Protein AF-A0A378QRM9-F1 (afdb_monomer_lite)

Structure (mmCIF, N/CA/C/O backbone):
data_AF-A0A378QRM9-F1
#
_entry.id   AF-A0A378QRM9-F1
#
loop_
_atom_site.group_PDB
_atom_site.id
_atom_site.type_symbol
_atom_site.label_atom_id
_atom_site.label_alt_id
_atom_site.label_comp_id
_atom_site.label_asym_id
_atom_site.label_entity_id
_atom_site.label_seq_id
_atom_site.pdbx_PDB_ins_code
_atom_site.Cartn_x
_atom_site.Cartn_y
_atom_site.Cartn_z
_atom_site.occupancy
_atom_site.B_iso_or_equiv
_atom_site.auth_seq_id
_atom_site.auth_comp_id
_atom_site.auth_asym_id
_atom_site.auth_atom_id
_atom_site.pdbx_PDB_model_num
ATOM 1 N N . MET A 1 1 ? -8.091 31.212 -11.727 1.00 36.91 1 MET A N 1
ATOM 2 C CA . MET A 1 1 ? -8.691 30.462 -10.602 1.00 36.91 1 MET A CA 1
ATOM 3 C C . MET A 1 1 ? -7.767 29.311 -10.245 1.00 36.91 1 MET A C 1
ATOM 5 O O . MET A 1 1 ? -7.531 28.461 -11.094 1.00 36.91 1 MET A O 1
ATOM 9 N N . GLY A 1 2 ? -7.172 29.337 -9.050 1.00 42.66 2 GLY A N 1
ATOM 10 C CA . GLY A 1 2 ? -6.230 28.312 -8.600 1.00 42.66 2 GLY A CA 1
ATOM 11 C C . GLY A 1 2 ? -6.937 26.973 -8.408 1.00 42.66 2 GLY A C 1
ATOM 12 O O . GLY A 1 2 ? -7.884 26.881 -7.629 1.00 42.66 2 GLY A O 1
ATOM 13 N N . GLY A 1 3 ? -6.505 25.945 -9.140 1.00 42.59 3 GLY A N 1
ATOM 14 C CA . GLY A 1 3 ? -6.961 24.582 -8.895 1.00 42.59 3 GLY A CA 1
ATOM 15 C C . GLY A 1 3 ? -6.593 24.201 -7.466 1.00 42.59 3 GLY A C 1
ATOM 16 O O . GLY A 1 3 ? -5.425 24.302 -7.093 1.00 42.59 3 GLY A O 1
ATOM 17 N N . LYS A 1 4 ? -7.579 23.814 -6.650 1.00 50.16 4 LYS A N 1
ATOM 18 C CA . LYS A 1 4 ? -7.308 23.328 -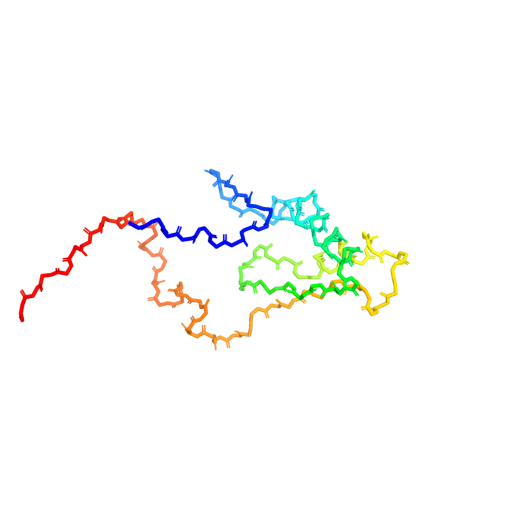5.296 1.00 50.16 4 LYS A CA 1
ATOM 19 C C . LYS A 1 4 ? -6.296 22.191 -5.397 1.00 50.16 4 LYS A C 1
ATOM 21 O O . LYS A 1 4 ? -6.542 21.213 -6.106 1.00 50.16 4 LYS A O 1
ATOM 26 N N . ALA A 1 5 ? -5.163 22.328 -4.712 1.00 53.06 5 ALA A N 1
ATOM 27 C CA . ALA A 1 5 ? -4.274 21.204 -4.502 1.00 53.06 5 ALA A CA 1
ATOM 28 C C . ALA A 1 5 ? -5.113 20.105 -3.842 1.00 53.06 5 ALA A C 1
ATOM 30 O O . ALA A 1 5 ? -5.675 20.291 -2.765 1.00 53.06 5 ALA A O 1
ATOM 31 N N . LYS A 1 6 ? -5.273 18.988 -4.548 1.00 66.44 6 LYS A N 1
ATOM 32 C CA . LYS A 1 6 ? -5.729 17.719 -3.979 1.00 66.44 6 LYS A CA 1
ATOM 33 C C . LYS A 1 6 ? -4.970 17.518 -2.663 1.00 66.44 6 LYS A C 1
ATOM 35 O O . LYS A 1 6 ? -3.760 17.706 -2.661 1.00 66.44 6 LYS A O 1
ATOM 40 N N . ASN A 1 7 ? -5.669 17.231 -1.563 1.00 82.31 7 ASN A N 1
ATOM 41 C CA . ASN A 1 7 ? -5.061 17.074 -0.237 1.00 82.31 7 ASN A CA 1
ATOM 42 C C . ASN A 1 7 ? -4.069 15.899 -0.272 1.00 82.31 7 ASN A C 1
ATOM 44 O O . ASN A 1 7 ? -4.463 14.747 -0.109 1.00 82.31 7 ASN A O 1
ATOM 48 N N . LEU A 1 8 ? -2.802 16.188 -0.569 1.00 85.25 8 LEU A N 1
ATOM 49 C CA . LEU A 1 8 ? -1.736 15.197 -0.639 1.00 85.25 8 LEU A CA 1
ATOM 50 C C . LEU A 1 8 ? -1.225 14.921 0.772 1.00 85.25 8 LEU A C 1
ATOM 52 O O . LEU A 1 8 ? -0.955 15.848 1.533 1.00 85.25 8 LEU A O 1
ATOM 56 N N . ILE A 1 9 ? -1.055 13.644 1.090 1.00 89.75 9 ILE A N 1
ATOM 57 C CA . ILE A 1 9 ? -0.438 13.186 2.332 1.00 89.75 9 ILE A CA 1
ATOM 58 C C . ILE A 1 9 ? 0.884 12.521 1.957 1.00 89.75 9 ILE A C 1
ATOM 60 O O . ILE A 1 9 ? 0.918 11.712 1.032 1.00 89.75 9 ILE A O 1
ATOM 64 N N . ALA A 1 10 ? 1.957 12.899 2.655 1.00 92.50 10 ALA A N 1
ATOM 65 C CA . ALA A 1 10 ? 3.311 12.379 2.455 1.00 92.50 10 ALA A CA 1
ATOM 66 C C . ALA A 1 10 ? 3.795 12.387 0.981 1.00 92.50 10 ALA A C 1
ATOM 68 O O . ALA A 1 10 ? 4.263 11.358 0.497 1.00 92.50 10 ALA A O 1
ATOM 69 N N . PRO A 1 11 ? 3.705 13.504 0.228 1.00 93.00 11 PRO A N 1
ATOM 70 C CA . PRO A 1 11 ? 4.160 13.520 -1.160 1.00 93.00 11 PRO A CA 1
ATOM 71 C C . PRO A 1 11 ? 5.657 13.192 -1.260 1.00 93.00 11 PRO A C 1
ATOM 73 O O . PRO A 1 11 ? 6.475 13.774 -0.550 1.00 93.00 11 PRO A O 1
ATOM 76 N N . LEU A 1 12 ? 6.011 12.293 -2.180 1.00 90.56 12 LEU A N 1
ATOM 77 C CA . LEU A 1 12 ? 7.393 11.979 -2.535 1.00 90.56 12 LEU A CA 1
ATOM 78 C C . LEU A 1 12 ? 7.647 12.370 -3.987 1.00 90.56 12 LEU A C 1
ATOM 80 O O . LEU A 1 12 ? 6.955 11.907 -4.894 1.00 90.56 12 LEU A O 1
ATOM 84 N N . ILE A 1 13 ? 8.668 13.195 -4.203 1.00 90.44 13 ILE A N 1
ATOM 85 C CA . ILE A 1 13 ? 9.213 13.471 -5.531 1.00 90.44 13 ILE A CA 1
ATOM 86 C C . ILE A 1 13 ? 10.497 12.656 -5.648 1.00 90.44 13 ILE A C 1
ATOM 88 O O . ILE A 1 13 ? 11.435 12.859 -4.881 1.00 90.44 13 ILE A O 1
ATOM 92 N N . CYS A 1 14 ? 10.523 11.711 -6.585 1.00 84.38 14 CYS A N 1
ATOM 93 C CA . CYS A 1 14 ? 11.692 10.889 -6.858 1.00 84.38 14 CYS A CA 1
ATOM 94 C C . CYS A 1 14 ? 12.217 11.203 -8.260 1.00 84.38 14 CYS A C 1
ATOM 96 O O . CYS A 1 14 ? 11.479 11.094 -9.238 1.00 84.38 14 CYS A O 1
ATOM 98 N N . ASN A 1 15 ? 13.495 11.572 -8.348 1.00 86.06 15 ASN A N 1
ATOM 99 C CA . ASN A 1 15 ? 14.167 11.870 -9.617 1.00 86.06 15 ASN A CA 1
ATOM 100 C C . ASN A 1 15 ? 14.778 10.615 -10.266 1.00 86.06 15 ASN A C 1
ATOM 102 O O . ASN A 1 15 ? 15.361 10.688 -11.345 1.00 86.06 15 ASN A O 1
ATOM 106 N N . ASN A 1 16 ? 14.658 9.466 -9.603 1.00 87.06 16 ASN A N 1
ATOM 107 C CA . ASN A 1 16 ? 15.219 8.187 -10.010 1.00 87.06 16 ASN A CA 1
ATOM 108 C C . ASN A 1 16 ? 14.095 7.156 -10.193 1.00 87.06 16 ASN A C 1
ATOM 110 O O . ASN A 1 16 ? 12.928 7.406 -9.890 1.00 87.06 16 ASN A O 1
ATOM 114 N N . THR A 1 17 ? 14.445 5.973 -10.695 1.00 89.12 17 THR A N 1
ATOM 115 C CA . THR A 1 17 ? 13.496 4.862 -10.805 1.00 89.12 17 THR A CA 1
ATOM 116 C C . THR A 1 17 ? 12.983 4.463 -9.424 1.00 89.12 17 THR 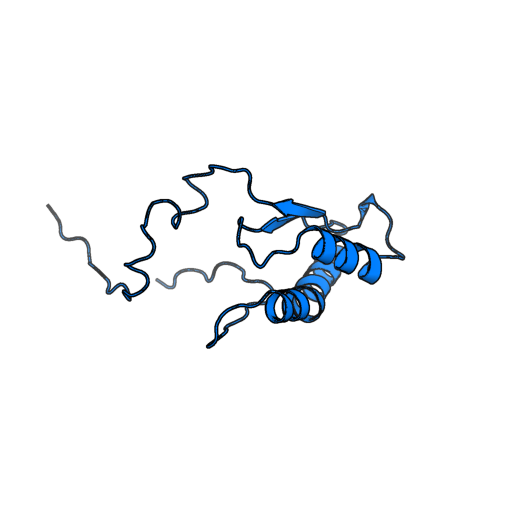A C 1
ATOM 118 O O . THR A 1 17 ? 13.773 4.168 -8.527 1.00 89.12 17 THR A O 1
ATOM 121 N N . MET A 1 18 ? 11.659 4.402 -9.269 1.00 92.62 18 MET A N 1
ATOM 122 C CA . MET A 1 18 ? 11.032 3.890 -8.052 1.00 92.62 18 MET A CA 1
ATOM 123 C C . MET A 1 18 ? 11.374 2.406 -7.872 1.00 92.62 18 MET A C 1
ATOM 125 O O . MET A 1 18 ? 11.074 1.581 -8.739 1.00 92.62 18 MET A O 1
ATOM 129 N N . THR A 1 19 ? 11.999 2.068 -6.747 1.00 95.44 19 THR A N 1
ATOM 130 C CA . THR A 1 19 ? 12.315 0.688 -6.355 1.00 95.44 19 THR A CA 1
ATOM 131 C C . THR A 1 19 ? 11.434 0.260 -5.188 1.00 95.44 19 THR A C 1
ATOM 133 O O . THR A 1 19 ? 10.907 1.106 -4.467 1.00 95.44 19 THR A O 1
ATOM 136 N N . SER A 1 20 ? 11.301 -1.052 -4.964 1.00 95.38 20 SER A N 1
ATOM 137 C CA . SER A 1 20 ? 10.591 -1.568 -3.785 1.00 95.38 20 SER A CA 1
ATOM 138 C C . SER A 1 20 ? 11.172 -1.006 -2.491 1.00 95.38 20 SER A C 1
ATOM 140 O O . SER A 1 20 ? 10.419 -0.478 -1.687 1.00 95.38 20 SER A O 1
ATOM 142 N N . ALA A 1 21 ? 12.501 -1.018 -2.341 1.00 95.81 21 ALA A N 1
ATOM 143 C CA . ALA A 1 21 ? 13.163 -0.521 -1.136 1.00 95.81 21 ALA A CA 1
ATOM 144 C C . ALA A 1 21 ? 12.892 0.972 -0.886 1.00 95.81 21 ALA A C 1
ATOM 146 O O . ALA A 1 21 ? 12.606 1.367 0.243 1.00 95.81 21 ALA A O 1
ATOM 147 N N . LEU A 1 22 ? 12.944 1.805 -1.934 1.00 95.12 22 LEU A N 1
ATOM 148 C CA . LEU A 1 22 ? 12.627 3.228 -1.807 1.00 95.12 22 LEU A CA 1
ATOM 149 C C . LEU A 1 22 ? 11.158 3.442 -1.428 1.00 95.12 22 LEU A C 1
ATOM 151 O O . LEU A 1 22 ? 10.867 4.223 -0.524 1.00 95.12 22 LEU A O 1
ATOM 155 N N . PHE A 1 23 ? 10.246 2.739 -2.103 1.00 95.94 23 PHE A N 1
ATOM 156 C CA . PHE A 1 23 ? 8.819 2.823 -1.819 1.00 95.94 23 PHE A CA 1
ATOM 157 C C . PHE A 1 23 ? 8.505 2.384 -0.388 1.00 95.94 23 PHE A C 1
ATOM 159 O O . PHE A 1 23 ? 7.773 3.073 0.306 1.00 95.94 23 PHE A O 1
ATOM 166 N N . GLU A 1 24 ? 9.076 1.276 0.073 1.00 97.19 24 GLU A N 1
ATOM 167 C CA . GLU A 1 24 ? 8.864 0.737 1.420 1.00 97.19 24 GLU A CA 1
ATOM 168 C C . GLU A 1 24 ? 9.429 1.651 2.499 1.00 97.19 24 GLU A C 1
ATOM 170 O O . GLU A 1 24 ? 8.755 1.899 3.493 1.00 97.19 24 GLU A O 1
ATOM 175 N N . THR A 1 25 ? 10.615 2.220 2.269 1.00 96.62 25 THR A N 1
ATOM 176 C CA . THR A 1 25 ? 11.217 3.198 3.185 1.00 96.62 25 THR A CA 1
ATOM 177 C C . THR A 1 25 ? 10.310 4.416 3.319 1.00 96.62 25 THR A C 1
ATOM 179 O O . THR A 1 25 ? 10.009 4.857 4.423 1.00 96.62 25 THR A O 1
ATOM 182 N N . TRP A 1 26 ? 9.812 4.944 2.199 1.00 97.12 26 TRP A N 1
ATOM 183 C CA . TRP A 1 26 ? 8.844 6.037 2.219 1.00 97.12 26 TRP A CA 1
ATOM 184 C C . TRP A 1 26 ? 7.517 5.632 2.880 1.00 97.12 26 TRP A C 1
ATOM 186 O O . TRP A 1 26 ? 6.955 6.394 3.667 1.00 97.12 26 TRP A O 1
ATOM 196 N N . PHE A 1 27 ? 7.019 4.434 2.589 1.00 97.25 27 PHE A N 1
ATOM 197 C CA . PHE A 1 27 ? 5.771 3.917 3.135 1.00 97.25 27 PHE A CA 1
ATOM 198 C C . PHE A 1 27 ? 5.833 3.851 4.664 1.00 97.25 27 PHE A C 1
ATOM 200 O O . PHE A 1 27 ? 4.952 4.376 5.344 1.00 97.25 27 PHE A O 1
ATOM 207 N N . GLU A 1 28 ? 6.903 3.269 5.200 1.00 97.25 28 GLU A N 1
ATOM 208 C CA . GLU A 1 28 ? 7.124 3.119 6.633 1.00 97.25 28 GLU A CA 1
ATOM 209 C C . GLU A 1 28 ? 7.446 4.446 7.323 1.00 97.25 28 GLU A C 1
ATOM 211 O O . GLU A 1 28 ? 6.847 4.768 8.343 1.00 97.25 28 GLU A O 1
ATOM 216 N N . GLN A 1 29 ? 8.377 5.228 6.776 1.00 96.81 29 GLN A N 1
ATOM 217 C CA . GLN A 1 29 ? 8.932 6.385 7.485 1.00 96.81 29 GLN A CA 1
ATOM 218 C C . GLN A 1 29 ? 8.130 7.669 7.275 1.00 96.81 29 GLN A C 1
ATOM 220 O O . GLN A 1 29 ? 8.230 8.588 8.084 1.00 96.81 29 GLN A O 1
ATOM 225 N N . MET A 1 30 ? 7.336 7.752 6.204 1.00 96.50 30 MET A N 1
ATOM 226 C CA . MET A 1 30 ? 6.612 8.973 5.842 1.00 96.50 30 MET A CA 1
ATOM 227 C C . MET A 1 30 ? 5.102 8.755 5.831 1.00 96.50 30 MET A C 1
ATOM 229 O O . MET A 1 30 ? 4.374 9.482 6.508 1.00 96.50 30 MET A O 1
ATOM 233 N N . LEU A 1 31 ? 4.608 7.759 5.088 1.00 96.56 31 LEU A N 1
ATOM 234 C CA . LEU A 1 31 ? 3.166 7.569 4.933 1.00 96.56 31 LEU A CA 1
ATOM 235 C C . LEU A 1 31 ? 2.512 7.079 6.232 1.00 96.56 31 LEU A C 1
ATOM 237 O O . LEU A 1 31 ? 1.568 7.713 6.708 1.00 96.56 31 LEU A O 1
ATOM 241 N N . LEU A 1 32 ? 3.005 5.986 6.824 1.00 95.94 32 LEU A N 1
ATOM 242 C CA . LEU A 1 32 ? 2.396 5.399 8.022 1.00 95.94 32 LEU A CA 1
ATOM 243 C C . LEU A 1 32 ? 2.322 6.369 9.215 1.00 95.94 32 LEU A C 1
ATOM 245 O O . LEU A 1 32 ? 1.253 6.445 9.820 1.00 95.94 32 LEU A O 1
ATOM 249 N N . PRO A 1 33 ? 3.350 7.175 9.546 1.00 95.56 33 PRO A N 1
ATOM 250 C CA . PRO A 1 33 ? 3.248 8.165 10.615 1.00 95.56 33 PRO A CA 1
ATOM 251 C C . PRO A 1 33 ? 2.152 9.205 10.368 1.00 95.56 33 PRO A C 1
ATOM 253 O O . PRO A 1 33 ? 1.423 9.564 11.296 1.00 95.56 33 PRO A O 1
ATOM 256 N N . CYS A 1 34 ? 1.981 9.660 9.122 1.00 95.62 34 CYS A N 1
ATOM 257 C CA . CYS A 1 34 ? 0.894 10.571 8.768 1.00 95.62 34 CYS A CA 1
ATOM 258 C C . CYS A 1 34 ? -0.484 9.925 8.974 1.00 95.62 34 CYS A C 1
ATOM 260 O O . CYS A 1 34 ? -1.376 10.562 9.539 1.00 95.62 34 CYS A O 1
ATOM 262 N N . LEU A 1 35 ? -0.656 8.667 8.557 1.00 95.25 35 LEU A N 1
ATOM 263 C CA . LEU A 1 35 ? -1.915 7.936 8.727 1.00 95.25 35 LEU A CA 1
ATOM 264 C C . LEU A 1 35 ? -2.203 7.628 10.203 1.00 95.25 35 LEU A C 1
ATOM 266 O O . LEU A 1 35 ? -3.318 7.850 10.665 1.00 95.25 35 LEU A O 1
ATOM 270 N N . ASN A 1 36 ? -1.187 7.238 10.972 1.00 93.12 36 ASN A N 1
ATOM 271 C CA . ASN A 1 36 ? -1.292 7.021 12.414 1.00 93.12 36 ASN A CA 1
ATOM 272 C C . ASN A 1 36 ? -1.751 8.292 13.136 1.00 93.12 36 ASN A C 1
ATOM 274 O O . ASN A 1 36 ? -2.633 8.240 13.991 1.00 93.12 36 ASN A O 1
ATOM 278 N N . ASN A 1 37 ? -1.181 9.448 12.788 1.00 93.44 37 ASN A N 1
ATOM 279 C CA . ASN A 1 37 ? -1.601 10.729 13.353 1.00 93.44 37 ASN A CA 1
ATOM 280 C C . ASN A 1 37 ? -3.046 11.066 12.975 1.00 93.44 37 ASN A C 1
ATOM 282 O O . ASN A 1 37 ? -3.815 11.497 13.834 1.00 93.44 37 ASN A O 1
ATOM 286 N N . HIS A 1 38 ? -3.446 10.804 11.728 1.00 92.25 38 HIS A N 1
ATOM 287 C CA . HIS A 1 38 ? -4.836 10.950 11.306 1.00 92.25 38 HIS A CA 1
ATOM 288 C C . HIS A 1 38 ? -5.779 10.046 12.115 1.00 92.25 38 HIS A C 1
ATOM 290 O O . HIS A 1 38 ? -6.819 10.505 12.588 1.00 92.25 38 HIS A O 1
ATOM 296 N N . THR A 1 39 ? -5.413 8.786 12.347 1.00 92.44 39 THR A N 1
ATOM 297 C CA . THR A 1 39 ? -6.199 7.858 13.171 1.00 92.44 39 THR A CA 1
ATOM 298 C C . THR A 1 39 ? -6.245 8.281 14.633 1.00 92.44 39 THR A C 1
ATOM 300 O O . THR A 1 39 ? -7.314 8.221 15.227 1.00 92.44 39 THR A O 1
ATOM 303 N N . LYS A 1 40 ? -5.153 8.791 15.214 1.00 91.19 40 LYS A N 1
ATOM 304 C CA . LYS A 1 40 ? -5.161 9.358 16.577 1.00 91.19 40 LYS A CA 1
ATOM 305 C C . LYS A 1 40 ? -6.122 10.543 16.700 1.00 91.19 40 LYS A C 1
ATOM 307 O O . LYS A 1 40 ? -6.792 10.678 17.715 1.00 91.19 40 LYS A O 1
ATOM 312 N N . GLN A 1 41 ? -6.203 11.383 15.667 1.00 92.12 41 GLN A N 1
ATOM 313 C CA . GLN A 1 41 ? -7.082 12.557 15.649 1.00 92.12 41 GLN A CA 1
ATOM 314 C C . GLN A 1 41 ? -8.555 12.206 15.410 1.00 92.12 41 GLN A C 1
ATOM 316 O O . GLN A 1 41 ? -9.438 12.870 15.942 1.00 92.12 41 GLN A O 1
ATOM 321 N N . THR A 1 42 ? -8.831 11.193 14.588 1.00 93.44 42 THR A N 1
ATOM 322 C CA . THR A 1 42 ? -10.193 10.889 14.111 1.00 93.44 42 THR A CA 1
ATOM 323 C C . THR A 1 42 ? -10.803 9.626 14.714 1.00 93.44 42 THR A C 1
ATOM 325 O O . THR A 1 42 ? -12.001 9.393 14.555 1.00 93.44 42 THR A O 1
ATOM 328 N N . GLY A 1 43 ? -9.992 8.788 15.358 1.00 92.00 43 GLY A N 1
ATOM 329 C CA . GLY A 1 43 ? -10.362 7.457 15.835 1.00 92.00 43 GLY A CA 1
ATOM 330 C C . GLY A 1 43 ? -10.570 6.419 14.725 1.00 92.00 43 GLY A C 1
ATOM 331 O O . GLY A 1 43 ? -11.055 5.329 15.017 1.00 92.00 43 GLY A O 1
ATOM 332 N N . LYS A 1 44 ? -10.253 6.734 13.459 1.00 92.38 44 LYS A N 1
ATOM 333 C CA . LYS A 1 44 ? -10.580 5.887 12.299 1.00 92.38 44 LYS A CA 1
ATOM 334 C C . LYS A 1 44 ? -9.325 5.411 11.560 1.00 92.38 44 LYS A C 1
ATOM 336 O O . LYS A 1 44 ? -8.500 6.255 11.199 1.00 92.38 44 LYS A O 1
ATOM 341 N N . PRO A 1 45 ? -9.163 4.102 11.291 1.00 94.50 45 PRO A N 1
ATOM 342 C CA . PRO A 1 45 ? -8.086 3.613 10.439 1.00 94.50 45 PRO A CA 1
ATOM 343 C C . PRO A 1 45 ? -8.336 3.960 8.969 1.00 94.50 45 PRO A C 1
ATOM 345 O O . PRO A 1 45 ? -9.471 4.039 8.500 1.00 94.50 45 PRO A O 1
ATOM 348 N N . CYS A 1 46 ? -7.252 4.132 8.222 1.00 94.38 46 CYS A N 1
ATOM 349 C CA . CYS A 1 46 ? -7.290 4.311 6.774 1.00 94.38 46 CYS A CA 1
ATOM 350 C C . CYS A 1 46 ? -7.245 2.983 6.000 1.00 94.38 46 CYS A C 1
ATOM 352 O O . CYS A 1 46 ? -6.598 2.021 6.422 1.00 94.38 46 CYS A O 1
ATOM 354 N N . ILE A 1 47 ? -7.873 2.989 4.821 1.00 93.94 47 ILE A N 1
ATOM 355 C CA . ILE A 1 47 ? -7.699 1.974 3.777 1.00 93.94 47 ILE A CA 1
ATOM 356 C C . ILE A 1 47 ? -6.719 2.539 2.747 1.00 93.94 47 ILE A C 1
ATOM 358 O O . ILE A 1 47 ? -6.957 3.602 2.173 1.00 93.94 47 ILE A O 1
ATOM 362 N N . ILE A 1 48 ? -5.616 1.833 2.525 1.00 94.44 48 ILE A N 1
ATOM 363 C CA . ILE A 1 48 ? -4.558 2.186 1.584 1.00 94.44 48 ILE A CA 1
ATOM 364 C C . ILE A 1 48 ? -4.774 1.364 0.316 1.00 94.44 48 ILE A C 1
ATOM 366 O O . ILE A 1 48 ? -4.688 0.139 0.346 1.00 94.44 48 ILE A O 1
ATOM 370 N N . ILE A 1 49 ? -5.055 2.033 -0.799 1.00 91.50 49 ILE A N 1
ATOM 371 C CA . ILE A 1 49 ? -5.263 1.386 -2.098 1.00 91.50 49 ILE A CA 1
ATOM 372 C C . ILE A 1 49 ? -4.038 1.663 -2.965 1.00 91.50 49 ILE A C 1
ATOM 374 O O . ILE A 1 49 ? -3.709 2.826 -3.202 1.00 91.50 49 ILE A O 1
ATOM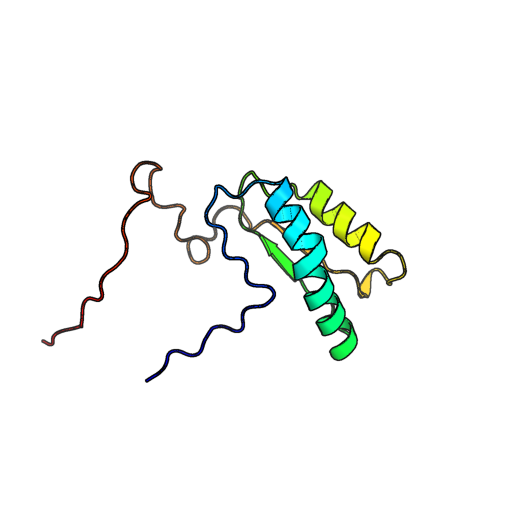 378 N N . LEU A 1 50 ? -3.374 0.607 -3.432 1.00 91.88 50 LEU A N 1
ATOM 379 C CA . LEU A 1 50 ? -2.199 0.697 -4.302 1.00 91.88 50 LEU A CA 1
ATOM 380 C C . LEU A 1 50 ? -2.514 0.163 -5.702 1.00 91.88 50 LEU A C 1
ATOM 382 O O . LEU A 1 50 ? -3.277 -0.789 -5.838 1.00 91.88 50 LEU A O 1
ATOM 386 N N . ASP A 1 51 ? -1.918 0.743 -6.745 1.00 87.75 51 ASP A N 1
ATOM 387 C CA . ASP A 1 51 ? -1.976 0.162 -8.090 1.00 87.75 51 ASP A CA 1
ATOM 388 C C . ASP A 1 51 ? -1.136 -1.130 -8.180 1.00 87.75 51 ASP A C 1
ATOM 390 O O . ASP A 1 51 ? -0.379 -1.486 -7.271 1.00 87.75 51 ASP A O 1
ATOM 394 N N . ASN A 1 52 ? -1.262 -1.855 -9.294 1.00 85.69 52 ASN A N 1
ATOM 395 C CA . ASN A 1 52 ? -0.625 -3.164 -9.490 1.00 85.69 52 ASN A CA 1
ATOM 396 C C . ASN A 1 52 ? 0.851 -3.068 -9.927 1.00 85.69 52 ASN A C 1
ATOM 398 O O . ASN A 1 52 ? 1.342 -3.888 -10.708 1.00 85.69 52 ASN A O 1
ATOM 402 N N . ALA A 1 53 ? 1.578 -2.056 -9.447 1.00 86.88 53 ALA A N 1
ATOM 403 C CA . ALA A 1 53 ? 2.991 -1.893 -9.746 1.00 86.88 53 ALA A CA 1
ATOM 404 C C . ALA A 1 53 ? 3.826 -3.041 -9.153 1.00 86.88 53 ALA A C 1
ATOM 406 O O . ALA A 1 53 ? 3.690 -3.407 -7.987 1.00 86.88 53 ALA A O 1
ATOM 407 N N . ARG A 1 54 ? 4.759 -3.587 -9.947 1.00 88.12 54 ARG A N 1
ATOM 408 C CA . ARG A 1 54 ? 5.576 -4.757 -9.557 1.00 88.12 54 ARG A CA 1
ATOM 409 C C . ARG A 1 54 ? 6.401 -4.543 -8.285 1.00 88.12 54 ARG A C 1
ATOM 411 O O . ARG A 1 54 ? 6.779 -5.518 -7.645 1.00 88.12 54 ARG A O 1
ATOM 418 N N . PHE A 1 55 ? 6.714 -3.293 -7.948 1.00 90.38 55 PHE A N 1
ATOM 419 C CA . PHE A 1 55 ? 7.495 -2.960 -6.762 1.00 90.38 55 PHE A CA 1
ATOM 420 C C . PHE A 1 55 ? 6.661 -2.893 -5.472 1.00 90.38 55 PHE A C 1
ATOM 422 O O . PHE A 1 55 ? 7.252 -2.828 -4.394 1.00 90.38 55 PHE A O 1
ATOM 429 N N . HIS A 1 56 ? 5.328 -2.974 -5.546 1.00 91.62 56 HIS A N 1
ATOM 430 C CA . HIS A 1 56 ? 4.455 -3.100 -4.380 1.00 91.62 56 HIS A CA 1
ATOM 431 C C . HIS A 1 56 ? 4.470 -4.536 -3.849 1.00 91.62 56 HIS A C 1
ATOM 433 O O . HIS A 1 56 ? 3.666 -5.389 -4.230 1.00 91.62 56 HIS A O 1
ATOM 439 N N . ARG A 1 57 ? 5.401 -4.823 -2.936 1.00 94.81 57 ARG A N 1
ATOM 440 C CA . ARG A 1 57 ? 5.494 -6.125 -2.264 1.00 94.81 57 ARG A CA 1
ATOM 441 C C . ARG A 1 57 ? 4.437 -6.226 -1.164 1.00 94.81 57 ARG A C 1
ATOM 443 O O . ARG A 1 57 ? 4.748 -6.090 0.013 1.00 94.81 57 ARG A O 1
ATOM 450 N N . MET A 1 58 ? 3.186 -6.485 -1.553 1.00 93.75 58 MET A N 1
ATOM 451 C CA . MET A 1 58 ? 2.003 -6.462 -0.674 1.00 93.75 58 MET A CA 1
ATOM 452 C C . MET A 1 58 ? 2.192 -7.178 0.669 1.00 93.75 58 MET A C 1
ATOM 454 O O . MET A 1 58 ? 1.850 -6.621 1.707 1.00 93.75 58 MET A O 1
ATOM 458 N N . LYS A 1 59 ? 2.784 -8.381 0.663 1.00 94.88 59 LYS A N 1
ATOM 459 C CA . LYS A 1 59 ? 3.069 -9.131 1.897 1.00 94.88 59 LYS A CA 1
ATOM 460 C C . LYS A 1 59 ? 3.975 -8.340 2.846 1.00 94.88 59 LYS A C 1
ATOM 462 O O . LYS A 1 59 ? 3.664 -8.213 4.020 1.00 94.88 59 LYS A O 1
ATOM 467 N N . HIS A 1 60 ? 5.049 -7.762 2.317 1.00 96.81 60 HIS A N 1
ATOM 468 C CA . HIS A 1 60 ? 5.999 -6.995 3.113 1.00 96.81 60 HIS A CA 1
ATOM 469 C C . HIS A 1 60 ? 5.384 -5.696 3.645 1.00 96.81 60 HIS A C 1
ATOM 471 O O . HIS A 1 60 ? 5.584 -5.352 4.801 1.00 96.81 60 HIS A O 1
ATOM 477 N N . LEU A 1 61 ? 4.565 -5.011 2.842 1.00 96.88 61 LEU A N 1
ATOM 478 C CA . LEU A 1 61 ? 3.845 -3.815 3.293 1.00 96.88 61 LEU A CA 1
ATOM 479 C C . LEU A 1 61 ? 2.859 -4.132 4.428 1.00 96.88 61 LEU A C 1
ATOM 481 O O . LEU A 1 61 ? 2.732 -3.355 5.371 1.00 96.88 61 LEU A O 1
ATOM 485 N N . GLN A 1 62 ? 2.195 -5.290 4.369 1.00 95.88 62 GLN A N 1
ATOM 486 C CA . GLN A 1 62 ? 1.338 -5.767 5.453 1.00 95.88 62 GLN A CA 1
ATOM 487 C C . GLN A 1 62 ? 2.144 -6.069 6.725 1.00 95.88 62 GLN A C 1
ATOM 489 O O . GLN A 1 62 ? 1.689 -5.740 7.821 1.00 95.88 62 GLN A O 1
ATOM 494 N N . ASP A 1 63 ? 3.340 -6.649 6.590 1.00 96.56 63 ASP A N 1
ATOM 495 C CA . ASP A 1 63 ? 4.248 -6.891 7.716 1.00 96.56 63 ASP A CA 1
ATOM 496 C C . ASP A 1 63 ? 4.687 -5.569 8.367 1.00 96.56 63 ASP A C 1
ATOM 498 O O . ASP A 1 63 ? 4.594 -5.441 9.588 1.00 96.56 63 ASP A O 1
ATOM 502 N N . ILE A 1 64 ? 5.053 -4.559 7.565 1.00 97.12 64 ILE A N 1
ATOM 503 C CA . ILE A 1 64 ? 5.411 -3.214 8.048 1.00 97.12 64 ILE A CA 1
ATOM 504 C C . ILE A 1 64 ? 4.255 -2.601 8.854 1.00 97.12 64 ILE A C 1
ATOM 506 O O . ILE A 1 64 ? 4.476 -2.109 9.962 1.00 97.12 64 ILE A O 1
ATOM 510 N N . ILE A 1 65 ? 3.015 -2.659 8.344 1.00 95.81 65 ILE A N 1
ATOM 511 C CA . ILE A 1 65 ? 1.823 -2.185 9.075 1.00 95.81 65 ILE A CA 1
ATOM 512 C C . ILE A 1 65 ? 1.677 -2.933 10.404 1.00 95.81 65 ILE A C 1
ATOM 514 O O . ILE A 1 65 ? 1.496 -2.318 11.455 1.00 95.81 65 ILE A O 1
ATOM 518 N N . ASN A 1 66 ? 1.760 -4.264 10.368 1.00 94.38 66 ASN A N 1
ATOM 519 C CA . ASN A 1 66 ? 1.548 -5.106 11.541 1.00 94.38 66 ASN A CA 1
ATOM 520 C C . ASN A 1 66 ? 2.577 -4.846 12.644 1.00 94.38 66 ASN A C 1
ATOM 522 O O . ASN A 1 66 ? 2.196 -4.830 13.814 1.00 94.38 66 ASN A O 1
ATOM 526 N N . GLN A 1 67 ? 3.841 -4.637 12.271 1.00 93.94 67 GLN A N 1
ATOM 527 C CA . GLN A 1 67 ? 4.941 -4.335 13.186 1.00 93.94 67 GLN A CA 1
ATOM 528 C C . GLN A 1 67 ? 4.796 -2.937 13.797 1.00 93.94 67 GLN A C 1
ATOM 530 O O . GLN A 1 67 ? 4.852 -2.790 15.014 1.00 93.94 67 GLN A O 1
ATOM 535 N N . ASN A 1 68 ? 4.531 -1.921 12.972 1.00 92.19 68 ASN A N 1
ATOM 536 C CA . ASN A 1 68 ? 4.413 -0.531 13.426 1.00 92.19 68 ASN A CA 1
ATOM 537 C C . ASN A 1 68 ? 3.129 -0.254 14.232 1.00 92.19 68 ASN A C 1
ATOM 539 O O . ASN A 1 68 ? 3.030 0.767 14.911 1.00 92.19 68 ASN A O 1
ATOM 543 N N . GLN A 1 69 ? 2.137 -1.143 14.157 1.00 88.38 69 GLN A N 1
ATOM 544 C CA . GLN A 1 69 ? 0.865 -1.039 14.878 1.00 88.38 69 GLN A CA 1
ATOM 545 C C . GLN A 1 69 ? 0.620 -2.255 15.788 1.00 88.38 69 GLN A C 1
ATOM 547 O O . GLN A 1 69 ? -0.529 -2.645 16.001 1.00 88.38 69 GLN A O 1
ATOM 552 N N . ALA A 1 70 ? 1.681 -2.887 16.305 1.00 84.75 70 ALA A N 1
ATOM 553 C CA . ALA A 1 70 ? 1.585 -4.106 17.115 1.00 84.75 70 ALA A CA 1
ATOM 554 C C . ALA A 1 70 ? 0.687 -3.934 18.355 1.00 84.75 70 ALA A C 1
ATOM 556 O O . ALA A 1 70 ? -0.155 -4.793 18.611 1.00 84.75 70 ALA A O 1
ATOM 557 N N . ASP A 1 71 ? 0.789 -2.789 19.036 1.00 86.56 71 ASP A N 1
ATOM 558 C CA . ASP A 1 71 ? 0.009 -2.466 20.241 1.00 86.56 71 ASP A CA 1
ATOM 559 C C . ASP A 1 71 ? -1.429 -1.998 19.939 1.00 86.56 71 ASP A C 1
ATOM 561 O O . ASP A 1 71 ? -2.222 -1.756 20.849 1.00 86.56 71 ASP A O 1
ATOM 565 N N . SER A 1 72 ? -1.788 -1.838 18.659 1.00 83.56 72 SER A N 1
ATOM 566 C CA . SER A 1 72 ? -3.124 -1.395 18.245 1.00 83.56 72 SER A CA 1
ATOM 567 C C . SER A 1 72 ? -4.088 -2.569 18.098 1.00 83.56 72 SER A C 1
ATOM 569 O O . SER A 1 72 ? -3.734 -3.645 17.605 1.00 83.56 72 SER A O 1
ATOM 571 N N . THR A 1 73 ? -5.355 -2.345 18.453 1.00 83.12 73 THR A N 1
ATOM 572 C CA . THR A 1 73 ? -6.418 -3.329 18.205 1.00 83.12 73 THR A CA 1
ATOM 573 C C . THR A 1 73 ? -6.583 -3.577 16.702 1.00 83.12 73 THR A C 1
ATOM 575 O O . THR A 1 73 ? -6.352 -2.681 15.891 1.00 83.12 73 THR A O 1
ATOM 578 N N . GLN A 1 74 ? -7.031 -4.774 16.303 1.00 78.62 74 GLN A N 1
ATOM 579 C CA . GLN A 1 74 ? -7.288 -5.095 14.886 1.00 78.62 74 GLN A CA 1
ATOM 580 C C . GLN A 1 74 ? -8.238 -4.084 14.215 1.00 78.62 74 GLN A C 1
ATOM 582 O O . GLN A 1 74 ? -8.058 -3.754 13.049 1.00 78.62 74 GLN A O 1
ATOM 587 N N . ALA A 1 75 ? -9.192 -3.525 14.969 1.00 79.56 75 ALA A N 1
ATOM 588 C CA . ALA A 1 75 ? -10.126 -2.504 14.492 1.00 79.56 75 ALA A CA 1
ATOM 589 C C . ALA A 1 75 ? -9.483 -1.126 14.223 1.00 79.56 75 ALA A C 1
ATOM 591 O O . ALA A 1 75 ? -10.119 -0.268 13.619 1.00 79.56 75 ALA A O 1
ATOM 592 N N . GLN A 1 76 ? -8.248 -0.898 14.676 1.00 84.19 76 GLN A N 1
ATOM 593 C CA . GLN A 1 76 ? -7.509 0.359 14.514 1.00 84.19 76 GLN A CA 1
ATOM 594 C C . GLN A 1 76 ? -6.334 0.242 13.537 1.00 84.19 76 GLN A C 1
ATOM 596 O O . GLN A 1 76 ? -5.682 1.249 13.254 1.00 84.19 76 GLN A O 1
ATOM 601 N N . LYS A 1 77 ? -6.062 -0.956 13.008 1.00 91.62 77 LYS A N 1
ATOM 602 C CA . LYS A 1 77 ? -4.979 -1.161 12.046 1.00 91.62 77 LYS A CA 1
ATOM 603 C C . LYS A 1 77 ? -5.365 -0.659 10.664 1.00 91.62 77 LYS A C 1
ATOM 605 O O . LYS A 1 77 ? -6.507 -0.795 10.224 1.00 91.62 77 LYS A O 1
ATOM 610 N N . HIS A 1 78 ? -4.390 -0.093 9.967 1.00 95.12 78 HIS A N 1
ATOM 611 C CA . HIS A 1 78 ? -4.546 0.244 8.561 1.00 95.12 78 HIS A CA 1
ATOM 612 C C . HIS A 1 78 ? -4.677 -1.024 7.721 1.00 95.12 78 HIS A C 1
ATOM 614 O O . HIS A 1 78 ? -4.048 -2.043 8.002 1.00 95.12 78 HIS A O 1
ATOM 620 N N . ILE A 1 79 ? -5.482 -0.950 6.667 1.00 93.69 79 ILE A N 1
ATOM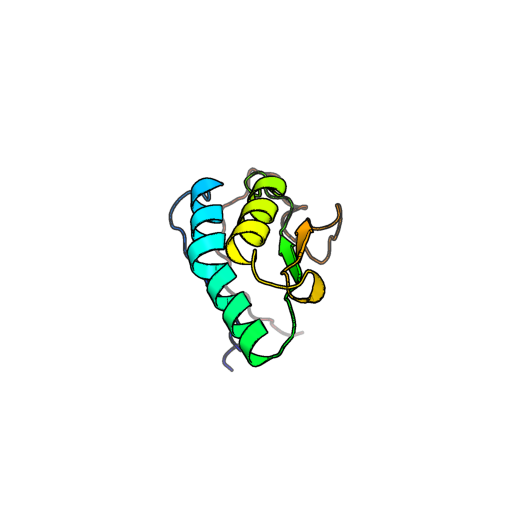 621 C CA . ILE A 1 79 ? -5.665 -2.060 5.731 1.00 93.69 79 ILE A CA 1
ATOM 622 C C . ILE A 1 79 ? -5.069 -1.641 4.399 1.00 93.69 79 ILE A C 1
ATOM 624 O O . ILE A 1 79 ? -5.362 -0.549 3.918 1.00 93.69 79 ILE A O 1
ATOM 628 N N . ILE A 1 80 ? -4.256 -2.506 3.797 1.00 94.56 80 ILE A N 1
ATOM 629 C CA . ILE A 1 80 ? -3.713 -2.294 2.459 1.00 94.56 80 ILE A CA 1
ATOM 630 C C . ILE A 1 80 ? -4.379 -3.245 1.464 1.00 94.56 80 ILE A C 1
ATOM 632 O O . ILE A 1 80 ? -4.470 -4.447 1.702 1.00 94.56 80 ILE A O 1
ATOM 636 N N . LEU A 1 81 ? -4.863 -2.701 0.349 1.00 91.81 81 LEU A N 1
ATOM 637 C CA . LEU A 1 81 ? -5.549 -3.444 -0.704 1.00 91.81 81 LEU A CA 1
ATOM 638 C C . LEU A 1 81 ? -4.892 -3.152 -2.060 1.00 91.81 81 LEU A C 1
ATOM 640 O O . LEU A 1 81 ? -4.630 -1.984 -2.369 1.00 91.81 81 LEU A O 1
ATOM 644 N N . PRO A 1 82 ? -4.641 -4.178 -2.892 1.00 87.19 82 PRO A N 1
ATOM 645 C CA . PRO A 1 82 ? -4.287 -3.945 -4.282 1.00 87.19 82 PRO A CA 1
ATOM 646 C C . PRO A 1 82 ? -5.521 -3.459 -5.051 1.00 87.19 82 PRO A C 1
ATOM 648 O O . PRO A 1 82 ? -6.661 -3.798 -4.714 1.00 87.19 82 PRO A O 1
ATOM 651 N N . LEU A 1 83 ? -5.305 -2.689 -6.112 1.00 84.38 83 LEU A N 1
ATOM 652 C CA . LEU A 1 83 ? -6.370 -2.321 -7.034 1.00 84.38 83 LEU A CA 1
ATOM 653 C C . LEU A 1 83 ? -6.896 -3.596 -7.723 1.00 84.38 83 LEU A C 1
ATOM 655 O O . LEU A 1 83 ? -6.091 -4.367 -8.261 1.00 84.38 83 LEU A O 1
ATOM 659 N N . PRO A 1 84 ? -8.220 -3.837 -7.761 1.00 72.25 84 PRO A N 1
ATOM 660 C CA . PRO A 1 84 ? -8.758 -4.958 -8.517 1.00 72.25 84 PRO A CA 1
ATOM 661 C C . PRO A 1 84 ? -8.336 -4.854 -9.994 1.00 72.25 84 PRO A C 1
ATOM 663 O O . PRO A 1 84 ? -8.300 -3.744 -10.541 1.00 72.25 84 PRO A O 1
ATOM 666 N N . PRO A 1 85 ? -8.006 -5.982 -10.650 1.00 60.22 85 PRO A N 1
ATOM 667 C CA . PRO A 1 85 ? -7.676 -5.981 -12.068 1.00 60.22 85 PRO A CA 1
ATOM 668 C C . PRO A 1 85 ? -8.860 -5.413 -12.862 1.00 60.22 85 PRO A C 1
ATOM 670 O O . PRO A 1 85 ? -9.996 -5.845 -12.682 1.00 60.22 85 PRO A O 1
ATOM 673 N N . TYR A 1 86 ? -8.572 -4.435 -13.725 1.00 57.00 86 TYR A N 1
ATOM 674 C CA . TYR A 1 86 ? -9.528 -3.669 -14.530 1.00 57.00 86 TYR A CA 1
ATOM 675 C C . TYR A 1 86 ? -10.459 -2.747 -13.731 1.00 57.00 86 TYR A C 1
ATOM 677 O O . TYR A 1 86 ? -11.658 -2.974 -13.584 1.00 57.00 86 TYR A O 1
ATOM 685 N N . SER A 1 87 ? -9.920 -1.593 -13.335 1.00 57.22 87 SER A N 1
ATOM 686 C CA . SER A 1 87 ? -10.712 -0.376 -13.112 1.00 57.22 87 SER A CA 1
ATOM 687 C C . SER A 1 87 ? -10.309 0.689 -14.140 1.00 57.22 87 SER A C 1
ATOM 689 O O . SER A 1 87 ? -9.536 1.589 -13.808 1.00 57.22 87 SER A O 1
ATOM 691 N N . PRO A 1 88 ? -10.832 0.641 -15.384 1.00 53.97 88 PRO A N 1
ATOM 692 C CA . PRO A 1 88 ? -10.418 1.537 -16.474 1.00 53.97 88 PRO A CA 1
ATOM 693 C C . PRO A 1 88 ? -10.592 3.030 -16.149 1.00 53.97 88 PRO A C 1
ATOM 695 O O . PRO A 1 88 ? -9.871 3.877 -16.667 1.00 53.97 88 PRO A O 1
ATOM 698 N N . LYS A 1 89 ? -11.527 3.368 -15.246 1.00 59.16 89 LYS A N 1
ATOM 699 C CA . LYS A 1 89 ? -11.728 4.737 -14.736 1.00 59.16 89 LYS A CA 1
ATOM 700 C C . LYS A 1 89 ? -10.673 5.189 -13.715 1.00 59.16 89 LYS A C 1
ATOM 702 O O . LYS A 1 89 ? -10.539 6.390 -13.503 1.00 59.16 89 LYS A O 1
ATOM 707 N N . LEU A 1 90 ? -9.964 4.262 -13.068 1.00 54.38 90 LEU A N 1
ATOM 708 C CA . LEU A 1 90 ? -9.048 4.530 -11.951 1.00 54.38 90 LEU A CA 1
ATOM 709 C C . LEU A 1 90 ? -7.568 4.342 -12.313 1.00 54.38 90 LEU A C 1
ATOM 711 O O . LEU A 1 90 ? -6.720 4.809 -11.559 1.00 54.38 90 LEU A O 1
ATOM 715 N N . ASN A 1 91 ? -7.249 3.730 -13.462 1.00 53.44 91 ASN A N 1
ATOM 716 C CA . ASN A 1 91 ? -5.866 3.504 -13.888 1.00 53.44 91 ASN A CA 1
ATOM 717 C C . ASN A 1 91 ? -5.611 3.895 -15.366 1.00 53.44 91 ASN A C 1
ATOM 719 O O . ASN A 1 91 ? -5.553 3.029 -16.239 1.00 53.44 91 ASN A O 1
ATOM 723 N N . PRO A 1 92 ? -5.428 5.194 -15.691 1.00 51.28 92 PRO A N 1
ATOM 724 C CA . PRO A 1 92 ? -5.277 5.670 -17.076 1.00 51.28 92 PRO A CA 1
ATOM 725 C C . PRO A 1 92 ? -4.033 5.163 -17.831 1.00 51.28 92 PRO A C 1
ATOM 727 O O . PRO A 1 92 ? -3.869 5.477 -19.007 1.00 51.28 92 PRO A O 1
ATOM 730 N N . ILE A 1 93 ? -3.129 4.426 -17.178 1.00 49.56 93 ILE A N 1
ATOM 731 C CA . ILE A 1 93 ? -1.884 3.918 -17.779 1.00 49.56 93 ILE A CA 1
ATOM 732 C C . ILE A 1 93 ? -2.064 2.598 -18.543 1.00 49.56 93 ILE A C 1
ATOM 734 O O . ILE A 1 93 ? -1.179 2.235 -19.316 1.00 49.56 93 ILE A O 1
ATOM 738 N N . GLU A 1 94 ? -3.194 1.901 -18.375 1.00 50.03 94 GLU A N 1
ATOM 739 C CA . GLU A 1 94 ? -3.419 0.566 -18.961 1.00 50.03 94 GLU A CA 1
ATOM 740 C C . GLU A 1 94 ? -3.690 0.582 -20.476 1.00 50.03 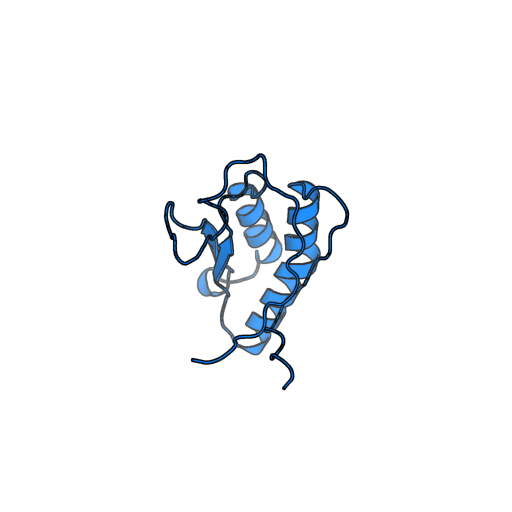94 GLU A C 1
ATOM 742 O O . GLU A 1 94 ? -3.578 -0.450 -21.129 1.00 50.03 94 GLU A O 1
ATOM 747 N N . HIS A 1 95 ? -3.964 1.749 -21.070 1.00 52.50 95 HIS A N 1
ATOM 748 C CA . HIS A 1 95 ? -4.194 1.890 -22.516 1.00 52.50 95 HIS A CA 1
ATOM 749 C C . HIS A 1 95 ? -2.971 2.357 -23.318 1.00 52.50 95 HIS A C 1
ATOM 751 O O . HIS A 1 95 ? -3.097 2.623 -24.512 1.00 52.50 95 HIS A O 1
ATOM 757 N N . THR A 1 96 ? -1.787 2.463 -22.708 1.00 41.84 96 THR A N 1
ATOM 758 C CA . THR A 1 96 ? -0.585 2.915 -23.430 1.00 41.84 96 THR A CA 1
ATOM 759 C C . THR A 1 96 ? 0.473 1.818 -23.524 1.00 41.84 96 THR A C 1
ATOM 761 O O . THR A 1 96 ? 0.960 1.363 -22.487 1.00 41.84 96 THR A O 1
ATOM 764 N N . PRO A 1 97 ? 0.869 1.392 -24.742 1.00 42.50 97 PRO A N 1
ATOM 765 C CA . PRO A 1 97 ? 1.987 0.473 -24.910 1.00 42.50 97 PRO A CA 1
ATOM 766 C C . PRO A 1 97 ? 3.295 1.116 -24.402 1.00 42.50 97 PRO A C 1
ATOM 768 O O . PRO A 1 97 ? 3.453 2.341 -24.476 1.00 42.50 97 PRO A O 1
ATOM 771 N N . PRO A 1 98 ? 4.254 0.312 -23.904 1.00 47.31 98 PRO A N 1
ATOM 772 C CA . PRO A 1 98 ? 5.396 0.769 -23.100 1.00 47.31 98 PRO A CA 1
ATOM 773 C C . PRO A 1 98 ? 6.365 1.744 -23.799 1.00 47.31 98 PRO A C 1
ATOM 775 O O . PRO A 1 98 ? 7.171 2.373 -23.120 1.00 47.31 98 PRO A O 1
ATOM 778 N N . ASN A 1 99 ? 6.258 1.934 -25.118 1.00 44.84 99 ASN A N 1
ATOM 779 C CA . ASN A 1 99 ? 7.173 2.764 -25.911 1.00 44.84 99 ASN A CA 1
ATOM 780 C C . ASN A 1 99 ? 6.902 4.282 -25.894 1.00 44.84 99 ASN A C 1
ATOM 782 O O . ASN A 1 99 ? 7.650 5.019 -26.524 1.00 44.84 99 ASN A O 1
ATOM 786 N N . HIS A 1 100 ? 5.885 4.785 -25.183 1.00 45.44 100 HIS A N 1
ATOM 787 C CA . HIS A 1 100 ? 5.522 6.217 -25.224 1.00 45.44 100 HIS A CA 1
ATOM 788 C C . HIS A 1 100 ? 5.561 6.915 -23.855 1.00 45.44 100 HIS A C 1
ATOM 790 O O . HIS A 1 100 ? 4.747 7.788 -23.559 1.00 45.44 100 HIS A O 1
ATOM 796 N N . LYS A 1 101 ? 6.509 6.551 -22.985 1.00 46.75 101 LYS A N 1
ATOM 797 C CA . LYS A 1 101 ? 6.680 7.185 -21.663 1.00 46.75 101 LYS A CA 1
ATOM 798 C C . LYS A 1 101 ? 7.544 8.456 -21.716 1.00 46.75 101 LYS A C 1
ATOM 800 O O . LYS A 1 101 ? 8.387 8.645 -20.855 1.00 46.75 101 LYS A O 1
ATOM 805 N N . ILE A 1 102 ? 7.333 9.341 -22.690 1.00 47.03 102 ILE A N 1
ATOM 806 C CA . ILE A 1 102 ? 7.780 10.743 -22.628 1.00 47.03 102 ILE A CA 1
ATOM 807 C C . ILE A 1 102 ? 6.750 11.563 -23.398 1.00 47.03 102 ILE A C 1
ATOM 809 O O . ILE A 1 102 ? 6.662 11.402 -24.606 1.00 47.03 102 ILE A O 1
ATOM 813 N N . THR A 1 103 ? 5.974 12.418 -22.724 1.00 39.97 103 THR A N 1
ATOM 814 C CA . THR A 1 103 ? 5.503 13.713 -23.259 1.00 39.97 103 THR A CA 1
ATOM 815 C C . THR A 1 103 ? 4.865 14.522 -22.127 1.00 39.97 103 THR A C 1
ATOM 817 O O . THR A 1 103 ? 3.830 14.166 -21.559 1.00 39.97 103 THR A O 1
ATOM 820 N N . THR A 1 104 ? 5.521 15.631 -21.800 1.00 49.34 104 THR A N 1
ATOM 821 C CA . THR A 1 104 ? 4.977 16.784 -21.085 1.00 49.34 104 THR A CA 1
ATOM 822 C C . THR A 1 104 ? 3.757 17.316 -21.844 1.00 49.34 104 THR A C 1
ATOM 824 O O . THR A 1 104 ? 3.818 17.533 -23.047 1.00 49.34 104 THR A O 1
ATOM 827 N N . ARG A 1 105 ? 2.617 17.518 -21.173 1.00 42.53 105 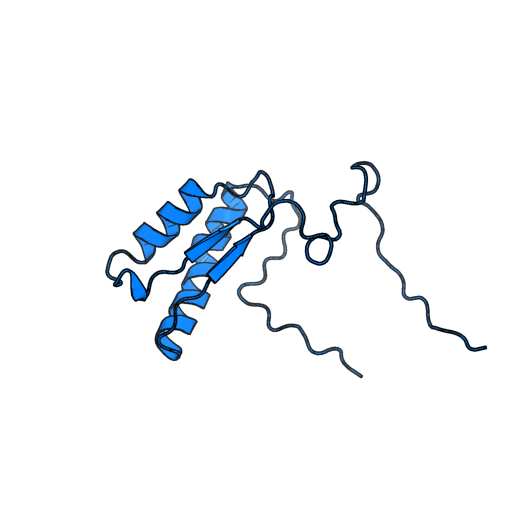ARG A N 1
ATOM 828 C CA . ARG A 1 105 ? 1.436 18.125 -21.812 1.00 42.53 105 ARG A CA 1
ATOM 829 C C . ARG A 1 105 ? 1.555 19.654 -21.780 1.00 42.53 105 ARG A C 1
ATOM 831 O O . ARG A 1 105 ? 1.506 20.192 -20.674 1.00 42.53 105 ARG A O 1
ATOM 838 N N . PRO A 1 106 ? 1.636 20.379 -22.911 1.00 48.31 106 PRO A N 1
ATOM 839 C CA . PRO A 1 106 ? 1.231 21.774 -22.933 1.00 48.31 106 PRO A CA 1
ATOM 840 C C . PRO A 1 106 ? -0.299 21.885 -23.030 1.00 48.31 106 PRO A C 1
ATOM 842 O O . PRO A 1 106 ? -0.997 21.006 -23.536 1.00 48.31 106 PRO A O 1
ATOM 845 N N . HIS A 1 107 ? -0.803 22.978 -22.467 1.00 45.66 107 HIS A N 1
ATOM 846 C CA . HIS A 1 107 ? -2.203 23.379 -22.396 1.00 45.66 107 HIS A CA 1
ATOM 847 C C . HIS A 1 107 ? -2.792 23.643 -23.792 1.00 45.66 107 HIS A C 1
ATOM 849 O O . HIS A 1 107 ? -2.196 24.385 -24.568 1.00 45.66 107 HIS A O 1
ATOM 855 N N . VAL A 1 108 ? -3.984 23.110 -24.079 1.00 45.88 108 VAL A N 1
ATOM 856 C CA . VAL A 1 108 ? -4.792 23.529 -25.236 1.00 45.88 108 VAL A CA 1
ATOM 857 C C . VAL A 1 108 ? -6.036 24.250 -24.704 1.00 45.88 108 VAL A C 1
ATOM 859 O O . VAL A 1 108 ? -6.836 23.619 -24.004 1.00 45.88 108 VAL A O 1
ATOM 862 N N . PRO A 1 109 ? -6.210 25.557 -24.969 1.00 47.06 109 PRO A N 1
ATOM 863 C CA . PRO A 1 109 ? -7.431 26.264 -24.619 1.00 47.06 109 PRO A CA 1
ATOM 864 C C . PRO A 1 109 ? -8.557 25.875 -25.584 1.00 47.06 109 PRO A C 1
ATOM 866 O O . PRO A 1 109 ? -8.345 25.703 -26.783 1.00 47.06 109 PRO A O 1
ATOM 869 N N . LYS A 1 110 ? -9.773 25.736 -25.045 1.00 43.84 110 LYS A N 1
ATOM 870 C CA . LYS A 1 110 ? -10.996 25.540 -25.831 1.00 43.84 110 LYS A CA 1
ATOM 871 C C . LYS A 1 110 ? -11.279 26.806 -26.641 1.00 43.84 110 LYS A C 1
ATOM 873 O O . LYS A 1 110 ? -11.394 27.875 -26.045 1.00 43.84 110 LYS A O 1
ATOM 878 N N . GLN A 1 111 ? -11.464 26.677 -27.950 1.00 43.81 111 GLN A N 1
ATOM 879 C CA . GLN A 1 111 ? -12.075 27.718 -28.771 1.00 43.81 111 GLN A CA 1
ATOM 880 C C . GLN A 1 111 ? -13.472 27.252 -29.204 1.00 43.81 111 GLN A C 1
ATOM 882 O O . GLN A 1 111 ? -13.645 26.101 -29.601 1.00 43.81 111 GLN A O 1
ATOM 887 N N . LEU A 1 112 ? -14.446 28.151 -29.019 1.00 37.97 112 LEU A N 1
ATOM 888 C CA . LEU A 1 112 ? -15.792 28.148 -29.605 1.00 37.97 112 LEU A CA 1
ATOM 889 C C . LEU A 1 112 ? -15.657 27.966 -31.137 1.00 37.97 112 LEU A C 1
ATOM 891 O O . LEU A 1 112 ? -14.665 28.437 -31.688 1.00 37.97 112 LEU A O 1
ATOM 895 N N . ILE A 1 113 ? -16.545 27.331 -31.902 1.00 42.50 113 ILE A N 1
ATOM 896 C CA . ILE A 1 113 ? -18.015 27.273 -31.961 1.00 42.50 113 ILE A CA 1
ATOM 897 C C . ILE A 1 113 ? -18.379 25.885 -32.510 1.00 42.50 113 ILE A C 1
ATOM 899 O O . ILE A 1 113 ? -17.610 25.394 -33.368 1.00 42.50 113 ILE A O 1
#

Radius of gyration: 17.86 Å; chains: 1; bounding box: 33×40×52 Å

Secondary structure (DSSP, 8-state):
-PPP----SS----SS---HHHHHHHIIIIIHHHHHHHHHHHS-PPEEEE---TT--HHHHHHHHHHHTTTS-GGGS-EEEEPPS--TTT-TTTTS-GGG---PPPP------

Organism: NCBI:txid60442

Foldseek 3Di:
DDDPDDPDFQDDDDPDDDALVNVLCSCLVGVVVRQLVVCVVVVQHEEAEDEPDPSCPVVVSVVSQCVVQVVPDPRSTYHYDYDPPDPCVPDVPPPDDPPPPDDDDDDDDDDDD

InterPro domains:
  IPR036397 Ribonuclease H superfamily [G3DSA:3.30.420.10] (2-109)
  IPR038717 Tc1-like transposase, DDE domain [PF13358] (8-96)

pLDDT: mean 78.21, std 20.74, range [36.91, 97.25]

Sequence (113 aa):
MGGKAKNLIAPLICNNTMTSALFETWFEQMLLPCLNNHTKQTGKPCIIILDNARFHRMKHLQDIINQNQADSTQAQKHIILPLPPYSPKLNPIEHTPPNHKITTRPHVPKQLI